Protein AF-A0A0Q0DD14-F1 (afdb_monomer_lite)

Secondary structure (DSSP, 8-state):
----PPPHHHHHHHHHHHS-------SS---TT--SEEEE--EEEEE---TTS----TT-TTS---EEEEEPPSEEEEEEETTTTEEEEEEEETTEEEEEE-SGGGGG-S------B---EEEETTS-EEEEEESSPPPHHHHHHHHH-GGG--

InterPro domains:
  IPR046864 Toxin VasX, N-terminal region [PF20249] (31-153)

Foldseek 3Di:
DDPDDDDPVVVVVVVVVPDDPPPPPPVVPDPPPPDQKDWDQDWDWDQPDDPDDDPPCVVPVPPPGDTDIDQDDFFWKWKQWPVVLWIWIWTADPNFTFTFDTDDPVLQAQDTDDGPDDRIDMDGPPIDIQMDTDRYGGGSVLVVVVSVDVVSSD

Sequence (154 aa):
MTRKTLSPVDKAFWESRARSHVDARNSLNTCPLMGDKVQLLPLRYGRVERLNNLPDTSGYKDLKRPLGLRLVRDGYLYVIDESSGYLHEYRLENGVPTKLLWQDREVAQDVRQTAVGEHTLIFSRDSTLHVAYAELQWTAAKCAHVLGSAADRF

pLDDT: mean 73.67, std 15.92, range [45.44, 92.75]

Organism: NCBI:txid251703

Radius of gyration: 23.63 Å; chains: 1; bounding box: 36×45×82 Å

Structure (mmCIF, N/CA/C/O backbone):
data_AF-A0A0Q0DD14-F1
#
_entry.id   AF-A0A0Q0DD14-F1
#
loop_
_atom_site.group_PDB
_atom_site.id
_atom_site.type_symbol
_atom_site.label_atom_id
_atom_site.label_alt_id
_atom_site.label_comp_id
_atom_site.label_asym_id
_atom_site.label_entity_id
_atom_site.label_seq_id
_atom_site.pdbx_PDB_ins_code
_atom_site.Cartn_x
_atom_site.Cartn_y
_atom_site.Cartn_z
_atom_site.occupancy
_atom_site.B_iso_or_equiv
_atom_site.auth_seq_id
_atom_site.auth_comp_id
_atom_site.auth_asym_id
_atom_site.auth_atom_id
_atom_site.pdbx_PDB_model_num
ATOM 1 N N . MET A 1 1 ? 2.499 -22.911 -62.843 1.00 45.44 1 MET A N 1
ATOM 2 C CA . MET A 1 1 ? 2.014 -22.726 -61.457 1.00 45.44 1 MET A CA 1
ATOM 3 C C . MET A 1 1 ? 2.977 -21.805 -60.722 1.00 45.44 1 MET A C 1
ATOM 5 O O . MET A 1 1 ? 4.055 -22.235 -60.336 1.00 45.44 1 MET A O 1
ATOM 9 N N . THR A 1 2 ? 2.646 -20.522 -60.613 1.00 51.38 2 THR A N 1
ATOM 10 C CA . THR A 1 2 ? 3.493 -19.505 -59.973 1.00 51.38 2 THR A CA 1
ATOM 11 C C . THR A 1 2 ? 3.398 -19.661 -58.455 1.00 51.38 2 THR A C 1
ATOM 13 O O . THR A 1 2 ? 2.319 -19.506 -57.884 1.00 51.38 2 THR A O 1
ATOM 16 N N . ARG A 1 3 ? 4.507 -20.020 -57.792 1.00 53.03 3 ARG A N 1
ATOM 17 C CA . ARG A 1 3 ? 4.567 -20.097 -56.324 1.00 53.03 3 ARG A CA 1
ATOM 18 C C . ARG A 1 3 ? 4.312 -18.699 -55.759 1.00 53.03 3 ARG A C 1
ATOM 20 O O . ARG A 1 3 ? 5.120 -17.799 -55.962 1.00 53.03 3 ARG A O 1
ATOM 27 N N . LYS A 1 4 ? 3.177 -18.514 -55.080 1.00 68.56 4 LYS A N 1
ATOM 28 C CA . LYS A 1 4 ? 2.887 -17.290 -54.329 1.00 68.56 4 LYS A CA 1
ATOM 29 C C . LYS A 1 4 ? 3.751 -17.300 -53.073 1.00 68.56 4 LYS A C 1
ATOM 31 O O . LYS A 1 4 ? 3.469 -18.037 -52.134 1.00 68.56 4 LYS A O 1
ATOM 36 N N . THR A 1 5 ? 4.831 -16.531 -53.087 1.00 73.06 5 THR A N 1
ATOM 37 C CA . THR A 1 5 ? 5.651 -16.304 -51.896 1.00 73.06 5 THR A CA 1
ATOM 38 C C . THR A 1 5 ? 4.938 -15.281 -51.017 1.00 73.06 5 THR A C 1
ATOM 40 O O . THR A 1 5 ? 4.471 -14.261 -51.523 1.00 73.06 5 THR A O 1
ATOM 43 N N . LEU A 1 6 ? 4.817 -15.572 -49.720 1.00 75.75 6 LEU A N 1
ATOM 44 C CA . LEU A 1 6 ? 4.247 -14.638 -48.747 1.00 75.75 6 LEU A CA 1
ATOM 45 C C . LEU A 1 6 ? 5.029 -13.321 -48.743 1.00 75.75 6 LEU A C 1
ATOM 47 O O . LEU A 1 6 ? 6.238 -13.308 -49.000 1.00 75.75 6 LEU A O 1
ATOM 51 N N . SER A 1 7 ? 4.338 -12.224 -48.426 1.00 81.50 7 SER A N 1
ATOM 52 C CA . SER A 1 7 ? 5.001 -10.943 -48.211 1.00 81.50 7 SER A CA 1
ATOM 53 C C . SER A 1 7 ? 6.004 -11.059 -47.049 1.00 81.50 7 SER A C 1
ATOM 55 O O . SER A 1 7 ? 5.815 -11.897 -46.159 1.00 81.50 7 SER A O 1
ATOM 57 N N . PRO A 1 8 ? 7.070 -10.240 -47.012 1.00 79.56 8 PRO A N 1
ATOM 58 C CA . PRO A 1 8 ? 8.058 -10.293 -45.933 1.00 79.56 8 PRO A CA 1
ATOM 59 C C . PRO A 1 8 ? 7.444 -10.120 -44.536 1.00 79.56 8 PRO A C 1
ATOM 61 O O . PRO A 1 8 ? 7.896 -10.755 -43.586 1.00 79.56 8 PRO A O 1
ATOM 64 N N . VAL A 1 9 ? 6.388 -9.307 -44.426 1.00 78.44 9 VAL A N 1
ATOM 65 C CA . VAL A 1 9 ? 5.673 -9.045 -43.168 1.00 78.44 9 VAL A CA 1
ATOM 66 C C . VAL A 1 9 ? 4.870 -10.268 -42.731 1.00 78.44 9 VAL A C 1
ATOM 68 O O . VAL A 1 9 ? 4.984 -10.697 -41.585 1.00 78.44 9 VAL A O 1
ATOM 71 N N . ASP A 1 10 ? 4.121 -10.880 -43.650 1.00 81.25 10 ASP A N 1
ATOM 72 C CA . ASP A 1 10 ? 3.328 -12.075 -43.341 1.00 81.25 10 ASP A CA 1
ATOM 73 C C . ASP A 1 10 ? 4.229 -13.259 -43.002 1.00 81.25 10 ASP A C 1
ATOM 75 O O . ASP A 1 10 ? 3.956 -14.022 -42.078 1.00 81.25 10 ASP A O 1
ATOM 79 N N . LYS A 1 11 ? 5.347 -13.388 -43.719 1.00 82.62 11 LYS A N 1
ATOM 80 C CA . LYS A 1 11 ? 6.359 -14.402 -43.444 1.00 82.62 11 LYS A CA 1
ATOM 81 C C . LYS A 1 11 ? 6.941 -14.230 -42.037 1.00 82.62 11 LYS A C 1
ATOM 83 O O . LYS A 1 11 ? 6.927 -15.189 -41.275 1.00 82.62 11 LYS A O 1
ATOM 88 N N . ALA A 1 12 ? 7.353 -13.017 -41.662 1.00 73.81 12 ALA A N 1
ATOM 89 C CA . ALA A 1 12 ? 7.877 -12.731 -40.325 1.00 73.81 12 ALA A CA 1
ATOM 90 C C . ALA A 1 12 ? 6.833 -12.962 -39.214 1.00 73.81 12 ALA A C 1
ATOM 92 O O . ALA A 1 12 ? 7.163 -13.489 -38.151 1.00 73.81 12 ALA A O 1
ATOM 93 N N . PHE A 1 13 ? 5.565 -12.621 -39.463 1.00 76.50 13 PHE A N 1
ATOM 94 C CA . PHE A 1 13 ? 4.462 -12.862 -38.530 1.00 76.50 13 PHE A CA 1
ATOM 95 C C . PHE A 1 13 ? 4.240 -14.359 -38.272 1.00 76.50 13 PHE A C 1
ATOM 97 O O . PHE A 1 13 ? 4.149 -14.793 -37.120 1.00 76.50 13 PHE A O 1
ATOM 104 N N . TRP A 1 14 ? 4.192 -15.166 -39.334 1.00 76.62 14 TRP A N 1
ATOM 105 C CA . TRP A 1 14 ? 4.020 -16.612 -39.206 1.00 76.62 14 TRP A CA 1
ATOM 106 C C . TRP A 1 14 ? 5.262 -17.297 -38.630 1.00 76.62 14 TRP A C 1
ATOM 108 O O . TRP A 1 14 ? 5.118 -18.198 -37.809 1.00 76.62 14 TRP A O 1
ATOM 118 N N . GLU A 1 15 ? 6.469 -16.835 -38.961 1.00 79.75 15 GLU A N 1
ATOM 119 C CA . GLU A 1 15 ? 7.723 -17.326 -38.373 1.00 79.75 15 GLU A CA 1
ATOM 120 C C . GLU A 1 15 ? 7.833 -17.006 -36.874 1.00 79.75 15 GLU A C 1
ATOM 122 O O . GLU A 1 15 ? 8.283 -17.851 -36.099 1.00 79.75 15 GLU A O 1
ATOM 127 N N . SER A 1 16 ? 7.369 -15.829 -36.438 1.00 68.62 16 SER A N 1
ATOM 128 C CA . SER A 1 16 ? 7.300 -15.458 -35.018 1.00 68.62 16 SER A CA 1
ATOM 129 C C . SER A 1 16 ? 6.359 -16.365 -34.228 1.00 68.62 16 SER A C 1
ATOM 131 O O . SER A 1 16 ? 6.702 -16.756 -33.116 1.00 68.62 16 SER A O 1
ATOM 133 N N . ARG A 1 17 ? 5.196 -16.719 -34.789 1.00 69.50 17 ARG A N 1
ATOM 134 C CA . ARG A 1 17 ? 4.242 -17.640 -34.147 1.00 69.50 17 ARG A CA 1
ATOM 135 C C . ARG A 1 17 ? 4.672 -19.101 -34.202 1.00 69.50 17 ARG A C 1
ATOM 137 O O . ARG A 1 17 ? 4.322 -19.861 -33.307 1.00 69.50 17 ARG A O 1
ATOM 144 N N . ALA A 1 18 ? 5.362 -19.501 -35.268 1.00 74.19 18 ALA A N 1
ATOM 145 C CA . ALA A 1 18 ? 5.800 -20.878 -35.475 1.00 74.19 18 ALA A CA 1
ATOM 146 C C . ALA A 1 18 ? 7.074 -21.218 -34.692 1.00 74.19 18 ALA A C 1
ATOM 148 O O . ALA A 1 18 ? 7.339 -22.393 -34.436 1.00 74.19 18 ALA A O 1
ATOM 149 N N . ARG A 1 19 ? 7.867 -20.217 -34.286 1.00 59.97 19 ARG A N 1
ATOM 150 C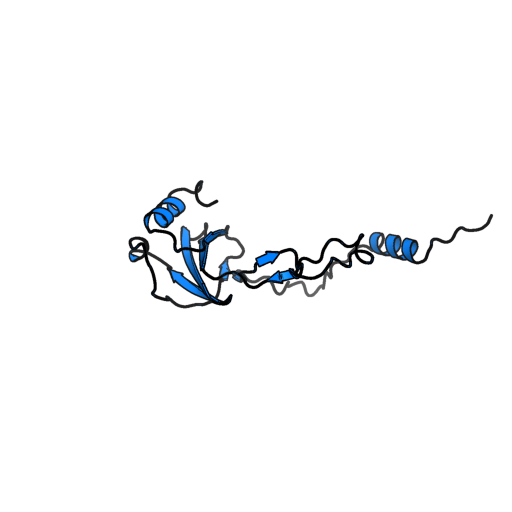 CA . ARG A 1 19 ? 8.936 -20.436 -33.314 1.00 59.97 19 ARG A CA 1
ATOM 151 C C . ARG A 1 19 ? 8.314 -20.812 -31.976 1.00 59.97 19 ARG A C 1
ATOM 153 O O . ARG A 1 19 ? 7.590 -20.025 -31.373 1.00 59.97 19 ARG A O 1
ATOM 160 N N . SER A 1 20 ? 8.652 -22.001 -31.484 1.00 56.56 20 SER A N 1
ATOM 161 C CA . SER A 1 20 ? 8.479 -22.317 -30.072 1.00 56.56 20 SER A CA 1
ATOM 162 C C . SER A 1 20 ? 9.160 -21.216 -29.261 1.00 56.56 20 SER A C 1
ATOM 164 O O . SER A 1 20 ? 10.361 -20.984 -29.439 1.00 56.56 20 SER A O 1
ATOM 166 N N . HIS A 1 21 ? 8.410 -20.541 -28.394 1.00 53.41 21 HIS A N 1
ATOM 167 C CA . HIS A 1 21 ? 8.998 -19.720 -27.346 1.00 53.41 21 HIS A CA 1
ATOM 168 C C . HIS A 1 21 ? 9.778 -20.670 -26.437 1.00 53.41 21 HIS A C 1
ATOM 170 O O . HIS A 1 21 ? 9.235 -21.298 -25.532 1.00 53.41 21 HIS A O 1
ATOM 176 N N . VAL A 1 22 ? 11.064 -20.845 -26.732 1.00 49.50 22 VAL A N 1
ATOM 177 C CA . VAL A 1 22 ? 12.003 -21.327 -25.734 1.00 49.50 22 VAL A CA 1
ATOM 178 C C . VAL A 1 22 ? 12.232 -20.115 -24.850 1.00 49.50 22 VAL A C 1
ATOM 180 O O . VAL A 1 22 ? 13.193 -19.371 -25.039 1.00 49.50 22 VAL A O 1
ATOM 183 N N . ASP A 1 23 ? 11.301 -19.871 -23.924 1.00 51.25 23 ASP A N 1
ATOM 184 C CA . ASP A 1 23 ? 11.635 -19.093 -22.738 1.00 51.25 23 ASP A CA 1
ATOM 185 C C . ASP A 1 23 ? 12.938 -19.693 -22.238 1.00 51.25 23 ASP A C 1
ATOM 187 O O . ASP A 1 23 ? 13.035 -20.920 -22.154 1.00 51.25 23 ASP A O 1
ATOM 191 N N . ALA A 1 24 ? 13.964 -18.863 -22.063 1.00 48.56 24 ALA A N 1
ATOM 192 C CA . ALA A 1 24 ? 15.317 -19.320 -21.806 1.00 48.56 24 ALA A CA 1
ATOM 193 C C . ALA A 1 24 ? 15.335 -20.267 -20.594 1.00 48.56 24 ALA A C 1
ATOM 195 O O . ALA A 1 24 ? 15.483 -19.844 -19.451 1.00 48.56 24 ALA A O 1
ATOM 196 N N . ARG A 1 25 ? 15.191 -21.572 -20.844 1.00 49.72 25 ARG A N 1
ATOM 197 C CA . ARG A 1 25 ? 15.448 -22.644 -19.891 1.00 49.72 25 ARG A CA 1
ATOM 198 C C . ARG A 1 25 ? 16.954 -22.790 -19.848 1.00 49.72 25 ARG A C 1
ATOM 200 O O . ARG A 1 25 ? 17.534 -23.688 -20.449 1.00 49.72 25 ARG A O 1
ATOM 207 N N . ASN A 1 26 ? 17.588 -21.809 -19.221 1.00 48.47 26 ASN A N 1
ATOM 208 C CA . ASN A 1 26 ? 18.998 -21.863 -18.916 1.00 48.47 26 ASN A CA 1
ATOM 209 C C . ASN A 1 26 ? 19.191 -22.981 -17.889 1.00 48.47 26 ASN A C 1
ATOM 211 O O . ASN A 1 26 ? 18.703 -22.862 -16.771 1.00 48.47 26 ASN A O 1
ATOM 215 N N . SER A 1 27 ? 19.903 -24.046 -18.257 1.00 49.38 27 SER A N 1
ATOM 216 C CA . SER A 1 27 ? 20.173 -25.228 -17.424 1.00 49.38 27 SER A CA 1
ATOM 217 C C . SER A 1 27 ? 21.020 -24.946 -16.169 1.00 49.38 27 SER A C 1
ATOM 219 O O . SER A 1 27 ? 21.372 -25.870 -15.443 1.00 49.38 27 SER A O 1
ATOM 221 N N . LEU A 1 28 ? 21.304 -23.675 -15.878 1.00 50.28 28 LEU A N 1
ATOM 222 C CA . LEU A 1 28 ? 21.724 -23.141 -14.579 1.00 50.28 28 LEU A CA 1
ATOM 223 C C . LEU A 1 28 ? 20.485 -22.706 -13.766 1.00 50.28 28 LEU A C 1
ATOM 225 O O . LEU A 1 28 ? 20.380 -21.553 -13.362 1.00 50.28 28 LEU A O 1
ATOM 229 N N . ASN A 1 29 ? 19.533 -23.631 -13.595 1.00 48.12 29 ASN A N 1
ATOM 230 C CA . ASN A 1 29 ? 18.116 -23.459 -13.214 1.00 48.12 29 ASN A CA 1
ATOM 231 C C . ASN A 1 29 ? 17.799 -22.803 -11.844 1.00 48.12 29 ASN A C 1
ATOM 233 O O . ASN A 1 29 ? 16.779 -23.133 -11.239 1.00 48.12 29 ASN A O 1
ATOM 237 N N . THR A 1 30 ? 18.588 -21.867 -11.330 1.00 53.59 30 THR A N 1
ATOM 238 C CA . THR A 1 30 ? 18.154 -21.038 -10.201 1.00 53.59 30 THR A CA 1
ATOM 239 C C . THR A 1 30 ? 17.679 -19.712 -10.766 1.00 53.59 30 THR A C 1
ATOM 241 O O . THR A 1 30 ? 18.481 -18.849 -11.118 1.00 53.59 30 THR A O 1
ATOM 244 N N . CYS A 1 31 ? 16.359 -19.546 -10.890 1.00 53.94 31 CYS A N 1
ATOM 245 C CA . CYS A 1 31 ? 15.793 -18.222 -11.119 1.00 53.94 31 CYS A CA 1
ATOM 246 C C . CYS A 1 31 ? 16.352 -17.296 -10.020 1.00 53.94 31 CYS A C 1
ATOM 248 O O . CYS A 1 31 ? 16.193 -17.616 -8.842 1.00 53.94 31 CYS A O 1
ATOM 250 N N . PRO A 1 32 ? 17.012 -16.170 -10.344 1.00 56.00 32 PRO A N 1
ATOM 251 C CA . PRO A 1 32 ? 17.566 -15.276 -9.324 1.00 56.00 32 PRO A CA 1
ATOM 252 C C . PRO A 1 32 ? 16.477 -14.671 -8.415 1.00 56.00 32 PRO A C 1
ATOM 254 O O . PRO A 1 32 ? 16.787 -14.084 -7.387 1.00 56.00 32 PRO A O 1
ATOM 257 N N . LEU A 1 33 ? 15.200 -14.856 -8.773 1.00 60.66 33 LEU A N 1
ATOM 258 C CA . LEU A 1 33 ? 14.006 -14.482 -8.012 1.00 60.66 33 LEU A CA 1
ATOM 259 C C . LEU A 1 33 ? 13.464 -15.632 -7.132 1.00 60.66 33 LEU A C 1
ATOM 261 O O . LEU A 1 33 ? 12.285 -15.644 -6.794 1.00 60.66 33 LEU A O 1
ATOM 265 N N . MET A 1 34 ? 14.297 -16.614 -6.770 1.00 61.34 34 MET A N 1
ATOM 266 C CA . MET A 1 34 ? 13.956 -17.683 -5.808 1.00 61.34 34 MET A CA 1
ATOM 267 C C . MET A 1 34 ? 14.000 -17.214 -4.345 1.00 61.34 34 MET A C 1
ATOM 269 O O . MET A 1 34 ? 13.952 -18.039 -3.442 1.00 61.34 34 MET A O 1
ATOM 273 N N . GLY A 1 35 ? 14.128 -15.909 -4.097 1.00 75.19 35 GLY A N 1
ATOM 274 C CA . GLY A 1 35 ? 14.068 -15.374 -2.744 1.00 75.19 35 GLY A CA 1
ATOM 275 C C . GLY A 1 35 ? 12.681 -15.554 -2.126 1.00 75.19 35 GLY A C 1
ATOM 276 O O . GLY A 1 35 ? 11.664 -15.404 -2.802 1.00 75.19 35 GLY A O 1
ATOM 277 N N . ASP A 1 36 ? 12.648 -15.788 -0.816 1.00 86.25 36 ASP A N 1
ATOM 278 C CA . ASP A 1 36 ? 11.406 -15.932 -0.040 1.00 86.25 36 ASP A CA 1
ATOM 279 C C . ASP A 1 36 ? 10.643 -14.606 0.118 1.00 86.25 36 ASP A C 1
ATOM 281 O O . ASP A 1 36 ? 9.550 -14.564 0.688 1.00 86.25 36 ASP A O 1
ATOM 285 N N . LYS A 1 37 ? 11.230 -13.500 -0.355 1.00 86.75 37 LYS A N 1
ATOM 286 C CA . LYS A 1 37 ? 10.695 -12.147 -0.235 1.00 86.75 37 LYS A CA 1
ATOM 287 C C . LYS A 1 37 ? 10.569 -11.467 -1.591 1.00 86.75 37 LYS A C 1
ATOM 289 O O . LYS A 1 37 ? 11.418 -11.623 -2.466 1.00 86.75 37 LYS A O 1
ATOM 294 N N . VAL A 1 38 ? 9.535 -10.645 -1.715 1.00 88.38 38 VAL A N 1
ATOM 295 C CA . VAL A 1 38 ? 9.265 -9.786 -2.868 1.00 88.38 38 VAL A CA 1
ATOM 296 C C . VAL A 1 38 ? 9.257 -8.329 -2.439 1.00 88.38 38 VAL A C 1
ATOM 298 O O . VAL A 1 38 ? 8.741 -7.988 -1.376 1.00 88.38 38 VAL A O 1
ATOM 301 N N . GLN A 1 39 ? 9.827 -7.467 -3.279 1.00 88.25 39 GLN A N 1
ATOM 302 C CA . GLN A 1 39 ? 9.759 -6.022 -3.105 1.00 88.25 39 GLN A CA 1
ATOM 303 C C . GLN A 1 39 ? 8.674 -5.448 -4.015 1.00 88.25 39 GLN A C 1
ATOM 305 O O . GLN A 1 39 ? 8.687 -5.667 -5.227 1.00 88.25 39 GLN A O 1
ATOM 310 N N . LEU A 1 40 ? 7.757 -4.681 -3.438 1.00 87.69 40 LEU A N 1
ATOM 311 C CA . LEU A 1 40 ? 6.730 -3.958 -4.173 1.00 87.69 40 LEU A CA 1
ATOM 312 C C . LEU A 1 40 ? 7.213 -2.541 -4.492 1.00 87.69 40 LEU A C 1
ATOM 314 O O . LEU A 1 40 ? 7.783 -1.854 -3.644 1.00 87.69 40 LEU A O 1
ATOM 318 N N . LEU A 1 41 ? 6.959 -2.093 -5.722 1.00 86.19 41 LEU A N 1
ATOM 319 C CA . LEU A 1 41 ? 7.212 -0.719 -6.149 1.00 86.19 41 LEU A CA 1
ATOM 320 C C . LEU A 1 41 ? 5.865 -0.034 -6.420 1.00 86.19 41 LEU A C 1
ATOM 322 O O . LEU A 1 41 ? 5.172 -0.423 -7.365 1.00 86.19 41 LEU A O 1
ATOM 326 N N . PRO A 1 42 ? 5.468 0.972 -5.620 1.00 84.25 42 PRO A N 1
ATOM 327 C CA . PRO A 1 42 ? 4.200 1.658 -5.808 1.00 84.25 42 PRO A CA 1
ATOM 328 C C . PRO A 1 42 ? 4.287 2.570 -7.033 1.00 84.25 42 PRO A C 1
ATOM 330 O O . PRO A 1 42 ? 4.983 3.585 -7.045 1.00 84.25 42 PRO A O 1
ATOM 333 N N . LEU A 1 43 ? 3.565 2.199 -8.087 1.00 81.19 43 LEU A N 1
ATOM 334 C CA . LEU A 1 43 ? 3.540 2.914 -9.358 1.00 81.19 43 LEU A CA 1
ATOM 335 C C . LEU A 1 43 ? 2.095 3.186 -9.768 1.00 81.19 43 LEU A C 1
ATOM 337 O O . LEU A 1 43 ? 1.194 2.388 -9.516 1.00 81.19 43 LEU A O 1
ATOM 341 N N . ARG A 1 44 ? 1.869 4.303 -10.461 1.00 72.94 44 ARG A N 1
ATOM 342 C CA . ARG A 1 44 ? 0.614 4.545 -11.176 1.00 72.94 44 ARG A CA 1
ATOM 343 C C . ARG A 1 44 ? 0.762 4.065 -12.610 1.00 72.94 44 ARG A C 1
ATOM 345 O O . ARG A 1 44 ? 1.631 4.538 -13.343 1.00 72.94 44 ARG A O 1
ATOM 352 N N . TYR A 1 45 ? -0.134 3.180 -13.028 1.00 63.16 45 TYR A N 1
ATOM 353 C CA . TYR A 1 45 ? -0.326 2.872 -14.437 1.00 63.16 45 TYR A CA 1
ATOM 354 C C . TYR A 1 45 ? -1.307 3.881 -15.039 1.00 63.16 45 TYR A C 1
ATOM 356 O O . TYR A 1 45 ? -2.316 4.242 -14.436 1.00 63.16 45 TYR A O 1
ATOM 364 N N . GLY A 1 46 ? -1.017 4.377 -16.237 1.00 55.53 46 GLY A N 1
ATOM 365 C CA . GLY A 1 46 ? -1.976 5.205 -16.951 1.00 55.53 46 GLY A CA 1
ATOM 366 C C . GLY A 1 46 ? -1.587 5.440 -18.398 1.00 55.53 46 GLY A C 1
ATOM 367 O O . GLY A 1 46 ? -0.419 5.372 -18.776 1.00 55.53 46 GLY A O 1
ATOM 368 N N . ARG A 1 47 ? -2.590 5.762 -19.216 1.00 49.66 47 ARG A N 1
ATOM 369 C CA . ARG A 1 47 ? -2.388 6.231 -20.588 1.00 49.66 47 ARG A CA 1
ATOM 370 C C . ARG A 1 47 ? -1.543 7.509 -20.533 1.00 49.66 47 ARG A C 1
ATOM 372 O O . ARG A 1 47 ? -1.937 8.489 -19.888 1.00 49.66 47 ARG A O 1
ATOM 379 N N . VAL A 1 48 ? -0.358 7.495 -21.139 1.00 51.56 48 VAL A N 1
ATOM 380 C CA . VAL A 1 48 ? 0.461 8.706 -21.293 1.00 51.56 48 VAL A CA 1
ATOM 381 C C . VAL A 1 48 ? -0.037 9.450 -22.521 1.00 51.56 48 VAL A C 1
ATOM 383 O O . VAL A 1 48 ? 0.542 9.386 -23.595 1.00 51.56 48 VAL A O 1
ATOM 386 N N . GLU A 1 49 ? -1.158 10.142 -22.364 1.00 50.81 49 GLU A N 1
ATOM 387 C CA . GLU A 1 49 ? -1.471 11.281 -23.220 1.00 50.81 49 GLU A CA 1
ATOM 388 C C . GLU A 1 49 ? -0.923 12.526 -22.529 1.00 50.81 49 GLU A C 1
ATOM 390 O O . GLU A 1 49 ? -1.213 12.775 -21.355 1.00 50.81 49 GLU A O 1
ATOM 395 N N . ARG A 1 50 ? -0.079 13.290 -23.227 1.00 50.28 50 ARG A N 1
ATOM 396 C CA . ARG A 1 50 ? 0.215 14.666 -22.817 1.00 50.28 50 ARG A CA 1
ATOM 397 C C . ARG A 1 50 ? -1.073 15.467 -23.013 1.00 50.28 50 ARG A C 1
ATOM 399 O O . ARG A 1 50 ? -1.664 15.381 -24.082 1.00 50.28 50 ARG A O 1
ATOM 406 N N . LEU A 1 51 ? -1.478 16.237 -22.002 1.00 51.75 51 LEU A N 1
ATOM 407 C CA . LEU A 1 51 ? -2.762 16.955 -21.965 1.00 51.75 51 LEU A CA 1
ATOM 408 C C . LEU A 1 51 ? -3.007 17.897 -23.164 1.00 51.75 51 LEU A C 1
ATOM 410 O O . LEU A 1 51 ? -4.160 18.174 -23.465 1.00 51.75 51 LEU A O 1
ATOM 414 N N . ASN A 1 52 ? -1.958 18.347 -23.871 1.00 47.94 52 ASN A N 1
ATOM 415 C CA . ASN A 1 52 ? -2.053 19.448 -24.842 1.00 47.94 52 ASN A CA 1
ATOM 416 C C . ASN A 1 52 ? -1.587 19.128 -26.276 1.00 47.94 52 ASN A C 1
ATOM 418 O O . ASN A 1 52 ? -1.362 20.059 -27.044 1.00 47.94 52 ASN A O 1
ATOM 422 N N . ASN A 1 53 ? -1.440 17.862 -26.677 1.00 46.16 53 ASN A N 1
ATOM 423 C CA . ASN A 1 53 ? -1.150 17.552 -28.084 1.00 46.16 53 ASN A CA 1
ATOM 424 C C . ASN A 1 53 ? -2.396 16.993 -28.770 1.00 46.16 53 ASN A C 1
ATOM 426 O O . ASN A 1 53 ? -2.962 16.003 -28.305 1.00 46.16 53 ASN A O 1
ATOM 430 N N . LEU A 1 54 ? -2.785 17.596 -29.902 1.00 54.53 54 LEU A N 1
ATOM 431 C CA . LEU A 1 54 ? -3.683 16.947 -30.858 1.00 54.53 54 LEU A CA 1
ATOM 432 C C . LEU A 1 54 ? -3.108 15.552 -31.145 1.00 54.53 54 LEU A C 1
ATOM 434 O O . LEU A 1 54 ? -1.911 15.443 -31.427 1.00 54.53 54 LEU A O 1
ATOM 438 N N . PRO A 1 55 ? -3.904 14.484 -31.000 1.00 50.59 55 PRO A N 1
ATOM 439 C CA . PRO A 1 55 ? -3.382 13.135 -31.083 1.00 50.59 55 PRO A CA 1
ATOM 440 C C . PRO A 1 55 ? -2.922 12.868 -32.517 1.00 50.59 55 PRO A C 1
ATOM 442 O O . PRO A 1 55 ? -3.752 12.577 -33.379 1.00 50.59 55 PRO A O 1
ATOM 445 N N . ASP A 1 56 ? -1.610 12.918 -32.776 1.00 52.50 56 ASP A N 1
ATOM 446 C CA . ASP A 1 56 ? -1.030 12.375 -34.007 1.00 52.50 56 ASP A CA 1
ATOM 447 C C . ASP A 1 56 ? -1.110 10.848 -33.939 1.00 52.50 56 ASP A C 1
ATOM 449 O O . ASP A 1 56 ? -0.202 10.126 -33.538 1.00 52.50 56 ASP A O 1
ATOM 453 N N . THR A 1 57 ? -2.318 10.372 -34.202 1.00 51.69 57 THR A N 1
ATOM 454 C CA . THR A 1 57 ? -2.737 8.978 -34.092 1.00 51.69 57 THR A CA 1
ATOM 455 C C . THR A 1 57 ? -2.708 8.288 -35.446 1.00 51.69 57 THR A C 1
ATOM 457 O O . THR A 1 57 ? -2.973 7.092 -35.517 1.00 51.69 57 THR A O 1
ATOM 460 N N . SER A 1 58 ? -2.352 9.011 -36.512 1.00 58.28 58 SER A N 1
ATOM 461 C CA . SER A 1 58 ? -2.349 8.515 -37.886 1.00 58.28 58 SER A CA 1
ATOM 462 C C . SER A 1 58 ? -1.393 7.328 -38.076 1.00 58.28 58 SER A C 1
ATOM 464 O O . SER A 1 58 ? -1.786 6.335 -38.682 1.00 58.28 58 SER A O 1
ATOM 466 N N . GLY A 1 59 ? -0.202 7.378 -37.466 1.00 55.91 59 GLY A N 1
ATOM 467 C CA . GLY A 1 59 ? 0.813 6.314 -37.517 1.00 55.91 59 GLY A CA 1
ATOM 468 C C . GLY A 1 59 ? 0.725 5.245 -36.418 1.00 55.91 59 GLY A C 1
ATOM 469 O O . GLY A 1 59 ? 1.493 4.289 -36.445 1.00 55.91 59 GLY A O 1
ATOM 470 N N . TYR A 1 60 ? -0.195 5.382 -35.455 1.00 47.06 60 TYR A N 1
ATOM 471 C CA . TYR A 1 60 ? -0.270 4.520 -34.261 1.00 47.06 60 TYR A CA 1
ATOM 472 C C . TYR A 1 60 ? -1.638 3.836 -34.073 1.00 47.06 60 TYR A C 1
ATOM 474 O O . TYR A 1 60 ? -1.906 3.299 -32.998 1.00 47.06 60 TYR A O 1
ATOM 482 N N . LYS A 1 61 ? -2.506 3.840 -35.099 1.00 50.47 61 LYS A N 1
ATOM 483 C CA . LYS A 1 61 ? -3.871 3.267 -35.053 1.00 50.47 61 LYS A CA 1
ATOM 484 C C . LYS A 1 61 ? -3.918 1.787 -34.648 1.00 50.47 61 LYS A C 1
ATOM 486 O O . LYS A 1 61 ? -4.863 1.396 -33.970 1.00 50.47 61 LYS A O 1
ATOM 491 N N . ASP A 1 62 ? -2.886 1.016 -34.993 1.00 51.97 62 ASP A N 1
ATOM 492 C CA . ASP A 1 62 ? -2.860 -0.444 -34.812 1.00 51.97 62 ASP A CA 1
ATOM 493 C C . ASP A 1 62 ? -1.972 -0.921 -33.643 1.00 51.97 62 ASP A C 1
ATOM 495 O O . ASP A 1 62 ? -1.868 -2.120 -33.373 1.00 51.97 62 ASP A O 1
ATOM 499 N N . LEU A 1 63 ? -1.339 -0.002 -32.905 1.00 46.19 63 LEU A N 1
ATOM 500 C CA . LEU A 1 63 ? -0.520 -0.337 -31.737 1.00 46.19 63 LEU A CA 1
ATOM 501 C C . LEU A 1 63 ? -1.390 -0.397 -30.473 1.00 46.19 63 LEU A C 1
ATOM 503 O O . LEU A 1 63 ? -2.103 0.550 -30.134 1.00 46.19 63 LEU A O 1
ATOM 507 N N . LYS A 1 64 ? -1.302 -1.504 -29.720 1.00 51.91 64 LYS A N 1
ATOM 508 C CA . LYS A 1 64 ? -1.863 -1.576 -28.361 1.00 51.91 64 LYS A CA 1
ATOM 509 C C . LYS A 1 64 ? -1.173 -0.494 -27.517 1.00 51.91 64 LYS A C 1
ATOM 511 O O . LYS A 1 64 ? 0.037 -0.539 -27.328 1.00 51.91 64 LYS A O 1
ATOM 516 N N . ARG A 1 65 ? -1.947 0.519 -27.113 1.00 53.31 65 ARG A N 1
ATOM 517 C CA . ARG A 1 65 ? -1.500 1.820 -26.572 1.00 53.31 65 ARG A CA 1
ATOM 518 C C . ARG A 1 65 ? -0.322 1.717 -25.588 1.00 53.31 65 ARG A C 1
ATOM 520 O O . ARG A 1 65 ? -0.375 0.865 -24.701 1.00 53.31 65 ARG A O 1
ATOM 527 N N . PRO A 1 66 ? 0.667 2.630 -25.642 1.00 51.22 66 PRO A N 1
ATOM 528 C CA . PRO A 1 66 ? 1.752 2.649 -24.670 1.00 51.22 66 PRO A CA 1
ATOM 529 C C . PRO A 1 66 ? 1.201 3.020 -23.284 1.00 51.22 66 PRO A C 1
ATOM 531 O O . PRO A 1 66 ? 0.848 4.172 -23.014 1.00 51.22 66 PRO A O 1
ATOM 534 N N . LEU A 1 67 ? 1.093 2.026 -22.401 1.00 55.34 67 LEU A N 1
ATOM 535 C CA . LEU A 1 67 ? 1.008 2.260 -20.963 1.00 55.34 67 LEU A CA 1
ATOM 536 C C . LEU A 1 67 ? 2.348 2.864 -20.537 1.00 55.34 67 LEU A C 1
ATOM 538 O O . LEU A 1 67 ? 3.388 2.244 -20.742 1.00 55.34 67 LEU A O 1
ATOM 542 N N . GLY A 1 68 ? 2.336 4.062 -19.962 1.00 58.44 68 GLY A N 1
ATOM 543 C CA . GLY A 1 68 ? 3.531 4.607 -19.328 1.00 58.44 68 GLY A CA 1
ATOM 544 C C . GLY A 1 68 ? 3.415 4.528 -17.815 1.00 58.44 68 GLY A C 1
ATOM 545 O O . GLY A 1 68 ? 2.323 4.639 -17.251 1.00 58.44 68 GLY A O 1
ATOM 546 N N . LEU A 1 69 ? 4.557 4.329 -17.168 1.00 65.25 69 LEU A N 1
ATOM 547 C C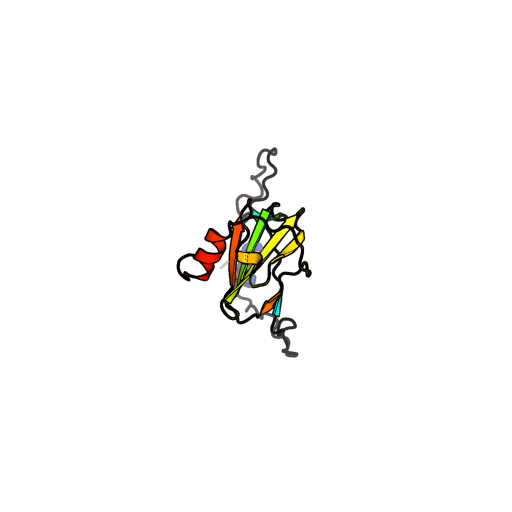A . LEU A 1 69 ? 4.670 4.345 -15.717 1.00 65.25 69 LEU A CA 1
ATOM 548 C C . LEU A 1 69 ? 4.720 5.799 -15.236 1.00 65.25 69 LEU A C 1
ATOM 550 O O . LEU A 1 69 ? 5.454 6.622 -15.784 1.00 65.25 69 LEU A O 1
ATOM 554 N N . ARG A 1 70 ? 3.926 6.122 -14.216 1.00 71.50 70 ARG A N 1
ATOM 555 C CA . ARG A 1 70 ? 3.978 7.395 -13.492 1.00 71.50 70 ARG A CA 1
ATOM 556 C C . ARG A 1 70 ? 4.306 7.117 -12.027 1.00 71.50 70 ARG A C 1
ATOM 558 O O . ARG A 1 70 ? 3.869 6.105 -11.481 1.00 71.50 70 ARG A O 1
ATOM 565 N N . LEU A 1 71 ? 5.017 8.042 -11.381 1.00 72.12 71 LEU A N 1
ATOM 566 C CA . LEU A 1 71 ? 5.186 8.025 -9.922 1.00 72.12 71 LEU A CA 1
ATOM 567 C C . LEU A 1 71 ? 3.817 8.004 -9.246 1.00 72.12 71 LEU A C 1
ATOM 569 O O . LEU A 1 71 ? 2.883 8.599 -9.782 1.00 72.12 71 LEU A O 1
ATOM 573 N N . VAL A 1 72 ? 3.671 7.342 -8.102 1.00 83.00 72 VAL A N 1
ATOM 574 C CA . VAL A 1 72 ? 2.426 7.369 -7.317 1.00 83.00 72 VAL A CA 1
ATOM 575 C C . VAL A 1 72 ? 2.109 8.787 -6.807 1.00 83.00 72 VAL A C 1
ATOM 577 O O . VAL A 1 72 ? 2.986 9.646 -6.803 1.00 83.00 72 VAL A O 1
ATOM 580 N N . ARG A 1 73 ? 0.834 9.085 -6.514 1.00 86.31 73 ARG A N 1
ATOM 581 C CA . ARG A 1 73 ? 0.465 10.356 -5.863 1.00 86.31 73 ARG A CA 1
ATOM 582 C C . ARG A 1 73 ? 0.908 10.323 -4.407 1.00 86.31 73 ARG A C 1
ATOM 584 O O . ARG A 1 73 ? 1.001 9.243 -3.825 1.00 86.31 73 ARG A O 1
ATOM 591 N N . ASP A 1 74 ? 1.078 11.507 -3.839 1.00 90.88 74 ASP A N 1
ATOM 592 C CA . ASP A 1 74 ? 1.208 11.648 -2.398 1.00 90.88 74 ASP A CA 1
ATOM 593 C C . ASP A 1 74 ? -0.075 11.161 -1.712 1.00 90.88 74 ASP A C 1
ATOM 595 O O . ASP A 1 74 ? -1.169 11.225 -2.284 1.00 90.88 74 ASP A O 1
ATOM 599 N N . GLY A 1 75 ? 0.061 10.597 -0.519 1.00 92.38 75 GLY A N 1
ATOM 600 C CA . GLY A 1 75 ? -1.049 9.993 0.213 1.00 92.38 75 GLY A CA 1
ATOM 601 C C . GLY A 1 75 ? -0.582 8.841 1.087 1.00 92.38 75 GLY A C 1
ATOM 602 O O . GLY A 1 75 ? 0.540 8.846 1.587 1.00 92.38 75 GLY A O 1
ATOM 603 N N . TYR A 1 76 ? -1.442 7.845 1.257 1.00 92.44 76 TYR A N 1
ATOM 604 C CA . TYR A 1 76 ? -1.231 6.725 2.162 1.00 92.44 76 TYR A CA 1
ATOM 605 C C . TYR A 1 76 ? -1.472 5.400 1.444 1.00 92.44 76 TYR A C 1
ATOM 607 O O . TYR A 1 76 ? -2.449 5.231 0.711 1.00 92.44 76 TYR A O 1
ATOM 615 N N . LEU A 1 77 ? -0.557 4.461 1.655 1.00 92.75 77 LEU A N 1
ATOM 616 C CA . LEU A 1 77 ? -0.624 3.095 1.165 1.00 92.75 77 LEU A CA 1
ATOM 617 C C . LEU A 1 77 ? -0.748 2.151 2.359 1.00 92.75 77 LEU A C 1
ATOM 619 O O . LEU A 1 77 ? 0.065 2.188 3.283 1.00 92.75 77 LEU A O 1
ATOM 623 N N . TYR A 1 78 ? -1.754 1.293 2.300 1.00 91.75 78 TYR A N 1
ATOM 624 C CA . TYR A 1 78 ? -2.073 0.296 3.306 1.00 91.75 78 TYR A CA 1
ATOM 625 C C . TYR A 1 78 ? -1.801 -1.083 2.732 1.00 91.75 78 TYR A C 1
ATOM 627 O O . TYR A 1 78 ? -2.300 -1.400 1.653 1.00 91.75 78 TYR A O 1
ATOM 635 N N . VAL A 1 79 ? -1.019 -1.891 3.441 1.00 92.00 79 VAL A N 1
ATOM 636 C CA . VAL A 1 79 ? -0.759 -3.286 3.079 1.00 92.00 79 VAL A CA 1
ATOM 637 C C . VAL A 1 79 ? -1.112 -4.168 4.263 1.00 92.00 79 VAL A C 1
ATOM 639 O O . VAL A 1 79 ? -0.515 -4.035 5.328 1.00 92.00 79 VAL A O 1
ATOM 642 N N . ILE A 1 80 ? -2.080 -5.058 4.079 1.00 91.06 80 ILE A N 1
ATOM 643 C CA . ILE A 1 80 ? -2.453 -6.074 5.060 1.00 91.06 80 ILE A CA 1
ATOM 644 C C . ILE A 1 80 ? -1.865 -7.390 4.594 1.00 91.06 80 ILE A C 1
ATOM 646 O O . ILE A 1 80 ? -2.204 -7.875 3.515 1.00 91.06 80 ILE A O 1
ATOM 650 N N . ASP A 1 81 ? -0.992 -7.951 5.412 1.00 90.94 81 ASP A N 1
ATOM 651 C CA . ASP A 1 81 ? -0.407 -9.263 5.185 1.00 90.94 81 ASP A CA 1
ATOM 652 C C . ASP A 1 81 ? -1.278 -10.320 5.870 1.00 90.94 81 ASP A C 1
ATOM 654 O O . ASP A 1 81 ? -1.421 -10.316 7.092 1.00 90.94 81 ASP A O 1
ATOM 658 N N . GLU A 1 82 ? -1.894 -11.209 5.089 1.00 88.31 82 GLU A N 1
ATOM 659 C CA . GLU A 1 82 ? -2.797 -12.237 5.616 1.00 88.31 82 GLU A CA 1
ATOM 660 C C . GLU A 1 82 ? -2.064 -13.251 6.504 1.00 88.31 82 GLU A C 1
ATOM 662 O O . GLU A 1 82 ? -2.636 -13.740 7.477 1.00 88.31 82 GLU A O 1
ATOM 667 N N . SER A 1 83 ? -0.785 -13.520 6.220 1.00 87.12 83 SER A N 1
ATOM 668 C CA . SER A 1 83 ? 0.021 -14.482 6.977 1.00 87.12 83 SER A CA 1
ATOM 669 C C . SER A 1 83 ? 0.374 -13.992 8.385 1.00 87.12 83 SER A C 1
ATOM 671 O O . SER A 1 83 ? 0.358 -14.776 9.334 1.00 87.12 83 SER A O 1
ATOM 673 N N . SER A 1 84 ? 0.669 -12.697 8.533 1.00 85.31 84 SER A N 1
ATOM 674 C CA . SER A 1 84 ? 1.011 -12.081 9.820 1.00 85.31 84 SER A CA 1
ATOM 675 C C . SER A 1 84 ? -0.182 -11.414 10.511 1.00 85.31 84 SER A C 1
ATOM 677 O O . SER A 1 84 ? -0.153 -11.198 11.722 1.00 85.31 84 SER A O 1
ATOM 679 N N . GLY A 1 85 ? -1.238 -11.091 9.761 1.00 83.94 85 GLY A N 1
ATOM 680 C CA . GLY A 1 85 ? -2.386 -10.318 10.232 1.00 83.94 85 GLY A CA 1
ATOM 681 C C . GLY A 1 85 ? -2.067 -8.842 10.486 1.00 83.94 85 GLY A C 1
ATOM 682 O O . GLY A 1 85 ? -2.859 -8.152 11.129 1.00 83.94 85 GLY A O 1
ATOM 683 N N . TYR A 1 86 ? -0.915 -8.347 10.025 1.00 85.56 86 TYR A N 1
ATOM 684 C CA . TYR A 1 86 ? -0.470 -6.982 10.295 1.00 85.56 86 TYR A CA 1
ATOM 685 C C . TYR A 1 86 ? -0.902 -6.003 9.208 1.00 85.56 86 TYR A C 1
ATOM 687 O O . TYR A 1 86 ? -0.847 -6.296 8.014 1.00 85.56 86 TYR A O 1
ATOM 695 N N . LEU A 1 87 ? -1.297 -4.807 9.652 1.00 88.56 87 LEU A N 1
ATOM 696 C CA . LEU A 1 87 ? -1.549 -3.652 8.800 1.00 88.56 87 LEU A CA 1
ATOM 697 C C . LEU A 1 87 ? -0.305 -2.765 8.780 1.00 88.56 87 LEU A C 1
ATOM 699 O O . LEU A 1 87 ? 0.056 -2.142 9.780 1.00 88.56 87 LEU A O 1
ATOM 703 N N . HIS A 1 88 ? 0.317 -2.669 7.616 1.00 89.31 88 HIS A N 1
ATOM 704 C CA . HIS A 1 88 ? 1.409 -1.751 7.353 1.00 89.31 88 HIS A CA 1
ATOM 705 C C . HIS A 1 88 ? 0.864 -0.469 6.728 1.00 89.31 88 HIS A C 1
ATOM 707 O O . HIS A 1 88 ? 0.227 -0.508 5.675 1.00 89.31 88 HIS A O 1
ATOM 713 N N . GLU A 1 89 ? 1.141 0.668 7.361 1.00 90.44 89 GLU A N 1
ATOM 714 C CA . GLU A 1 89 ? 0.825 1.990 6.820 1.00 90.44 89 GLU A CA 1
ATOM 715 C C . GLU A 1 89 ? 2.099 2.659 6.305 1.00 90.44 89 GLU A C 1
ATOM 717 O O . GLU A 1 89 ? 3.103 2.750 7.020 1.00 90.44 89 GLU A O 1
ATOM 722 N N . TYR A 1 90 ? 2.036 3.171 5.080 1.00 91.69 90 TYR A N 1
ATOM 723 C CA . TYR A 1 90 ? 3.099 3.940 4.450 1.00 91.69 90 TYR A CA 1
ATOM 724 C C . TYR A 1 90 ? 2.562 5.289 3.993 1.00 91.69 90 TYR A C 1
ATOM 726 O O . TYR A 1 90 ? 1.554 5.357 3.294 1.00 91.69 90 TYR A O 1
ATOM 734 N N . ARG A 1 91 ? 3.274 6.362 4.324 1.00 91.31 91 ARG A N 1
ATOM 735 C CA . ARG A 1 91 ? 3.069 7.681 3.729 1.00 91.31 91 ARG A CA 1
ATOM 736 C C . ARG A 1 91 ? 3.871 7.775 2.443 1.00 91.31 91 ARG A C 1
ATOM 738 O O . ARG A 1 91 ? 5.059 7.472 2.436 1.00 91.31 91 ARG A O 1
ATOM 745 N N . LEU A 1 92 ? 3.225 8.186 1.368 1.00 90.38 92 LEU A N 1
ATOM 746 C CA . LEU A 1 92 ? 3.839 8.421 0.073 1.00 90.38 92 LEU A CA 1
ATOM 747 C C . LEU A 1 92 ? 4.068 9.917 -0.093 1.00 90.38 92 LEU A C 1
ATOM 749 O O . LEU A 1 92 ? 3.117 10.692 -0.023 1.00 90.38 92 LEU A O 1
ATOM 753 N N . GLU A 1 93 ? 5.317 10.300 -0.338 1.00 87.19 93 GLU A N 1
ATOM 754 C CA . GLU A 1 93 ? 5.694 11.673 -0.684 1.00 87.19 93 GLU A CA 1
ATOM 755 C C . GLU A 1 93 ? 6.689 11.654 -1.837 1.00 87.19 93 GLU A C 1
ATOM 757 O O . GLU A 1 93 ? 7.718 10.980 -1.767 1.00 87.19 93 GLU A O 1
ATOM 762 N N . ASN A 1 94 ? 6.388 12.361 -2.926 1.00 82.69 94 ASN A N 1
ATOM 763 C CA . ASN A 1 94 ? 7.209 12.400 -4.139 1.00 82.69 94 ASN A CA 1
ATOM 764 C C . ASN A 1 94 ? 7.556 11.000 -4.689 1.00 82.69 94 ASN A C 1
ATOM 766 O O . ASN A 1 94 ? 8.609 10.789 -5.289 1.00 82.69 94 ASN A O 1
ATOM 770 N N . GLY A 1 95 ? 6.665 10.026 -4.482 1.00 77.62 95 GLY A N 1
ATOM 771 C CA . GLY A 1 95 ? 6.871 8.632 -4.880 1.00 77.62 95 GLY A CA 1
ATOM 772 C C . GLY A 1 95 ? 7.755 7.802 -3.942 1.00 77.62 95 GLY A C 1
ATOM 773 O O . GLY A 1 95 ? 8.048 6.655 -4.272 1.00 77.62 95 GLY A O 1
ATOM 774 N N . VAL A 1 96 ? 8.154 8.339 -2.786 1.00 84.94 96 VAL A N 1
ATOM 775 C CA . VAL A 1 96 ? 8.924 7.626 -1.759 1.00 84.94 96 VAL A CA 1
ATOM 776 C C . VAL A 1 96 ? 7.983 7.160 -0.641 1.00 84.94 96 VAL A C 1
ATOM 778 O O . VAL A 1 96 ? 7.333 8.000 -0.013 1.00 84.94 96 VAL A O 1
ATOM 781 N N . PRO A 1 97 ? 7.881 5.844 -0.372 1.00 89.50 97 PRO A N 1
ATOM 782 C CA . PRO A 1 97 ? 7.141 5.336 0.774 1.00 89.50 97 PRO A CA 1
ATOM 783 C C . PRO A 1 97 ? 7.955 5.464 2.065 1.00 89.50 97 PRO A C 1
ATOM 785 O O . PRO A 1 97 ? 9.090 5.010 2.157 1.00 89.50 97 PRO A O 1
ATOM 788 N N . THR A 1 98 ? 7.345 6.036 3.095 1.00 89.31 98 THR A N 1
ATOM 789 C CA . THR A 1 98 ? 7.871 6.104 4.461 1.00 89.31 98 THR A CA 1
ATOM 790 C C . THR A 1 98 ? 6.933 5.348 5.381 1.00 89.31 98 THR A C 1
ATOM 792 O O . THR A 1 98 ? 5.752 5.682 5.476 1.00 89.31 98 THR A O 1
ATOM 795 N N . LYS A 1 99 ? 7.439 4.311 6.049 1.00 87.06 99 LYS A N 1
ATOM 796 C CA . LYS A 1 99 ? 6.628 3.472 6.929 1.00 87.06 99 LYS A CA 1
ATOM 797 C C . LYS A 1 99 ? 6.256 4.234 8.202 1.00 87.06 99 LYS A C 1
ATOM 799 O O . LYS A 1 99 ? 7.135 4.693 8.931 1.00 87.06 99 LYS A O 1
ATOM 804 N N . LEU A 1 100 ? 4.956 4.343 8.462 1.00 80.75 100 LEU A N 1
ATOM 805 C CA . LEU A 1 100 ? 4.401 5.022 9.633 1.00 80.75 100 LEU A CA 1
ATOM 806 C C . LEU A 1 100 ? 3.958 4.056 10.736 1.00 80.75 100 LEU A C 1
ATOM 808 O O . LEU A 1 100 ? 4.013 4.422 11.901 1.00 80.75 100 LEU A O 1
ATOM 812 N N . LEU A 1 101 ? 3.513 2.838 10.398 1.00 70.12 101 LEU A N 1
ATOM 813 C CA . LEU A 1 101 ? 2.907 1.925 11.377 1.00 70.12 101 LEU A CA 1
ATOM 814 C C . LEU A 1 101 ? 3.368 0.474 11.205 1.00 70.12 101 LEU A C 1
ATOM 816 O O . LEU A 1 101 ? 3.595 0.000 10.085 1.00 70.12 101 LEU A O 1
ATOM 820 N N . TRP A 1 102 ? 3.476 -0.240 12.330 1.00 61.78 102 TRP A N 1
ATOM 821 C CA . TRP A 1 102 ? 3.756 -1.677 12.359 1.00 61.78 102 TRP A CA 1
ATOM 822 C C . TRP A 1 102 ? 2.882 -2.471 13.352 1.00 61.78 102 TRP A C 1
ATOM 824 O O . TRP A 1 102 ? 2.492 -3.577 12.986 1.00 61.78 102 TRP A O 1
ATOM 834 N N . GLN A 1 103 ? 2.542 -1.956 14.554 1.00 55.84 103 GLN A N 1
ATOM 835 C CA . GLN A 1 103 ? 1.828 -2.750 15.578 1.00 55.84 103 GLN A CA 1
ATOM 836 C C . GLN A 1 103 ? 1.199 -1.961 16.756 1.00 55.84 103 GLN A C 1
ATOM 838 O O . GLN A 1 103 ? 1.586 -0.835 17.056 1.00 55.84 103 GLN A O 1
ATOM 843 N N . ASP A 1 104 ? 0.267 -2.622 17.458 1.00 53.53 104 ASP A N 1
ATOM 844 C CA . ASP A 1 104 ? -0.243 -2.328 18.812 1.00 53.53 104 ASP A CA 1
ATOM 845 C C . ASP A 1 104 ? -0.913 -0.952 19.055 1.00 53.53 104 ASP A C 1
ATOM 847 O O . ASP A 1 104 ? -1.800 -0.535 18.309 1.00 53.53 104 ASP A O 1
ATOM 851 N N . ARG A 1 105 ? -0.592 -0.278 20.176 1.00 46.97 105 ARG A N 1
ATOM 852 C CA . ARG A 1 105 ? -1.335 0.867 20.760 1.00 46.97 105 ARG A CA 1
ATOM 853 C C . ARG A 1 105 ? -1.501 2.081 19.833 1.00 46.97 105 ARG A C 1
ATOM 855 O O . ARG A 1 105 ? -2.326 2.945 20.124 1.00 46.97 105 ARG A O 1
ATOM 862 N N . GLU A 1 106 ? -0.760 2.154 18.733 1.00 51.41 106 GLU A N 1
ATOM 863 C CA . GLU A 1 106 ? -0.819 3.246 17.751 1.00 51.41 106 GLU A CA 1
ATOM 864 C C . GLU A 1 106 ? -1.995 3.123 16.767 1.00 51.41 106 GLU A C 1
ATOM 866 O O . GLU A 1 106 ? -2.364 4.110 16.130 1.00 51.41 106 GLU A O 1
ATOM 871 N N . VAL A 1 107 ? -2.666 1.963 16.707 1.00 56.50 107 VAL A N 1
ATOM 872 C CA . VAL A 1 107 ? -3.917 1.782 15.940 1.00 56.50 107 VAL A CA 1
ATOM 873 C C . VAL A 1 107 ? -5.080 2.588 16.543 1.00 56.50 107 VAL A C 1
ATOM 875 O O . VAL A 1 107 ? -6.094 2.780 15.883 1.00 56.50 107 VAL A O 1
ATOM 878 N N . ALA A 1 108 ? -4.947 3.101 17.772 1.00 62.00 108 ALA A N 1
ATOM 879 C CA . ALA A 1 108 ? -5.996 3.855 18.464 1.00 62.00 108 ALA A CA 1
ATOM 880 C C . ALA A 1 108 ? -6.009 5.368 18.169 1.00 62.00 108 ALA A C 1
ATOM 882 O O . ALA A 1 108 ? -6.931 6.056 18.603 1.00 62.00 108 ALA A O 1
ATOM 883 N N . GLN A 1 109 ? -5.003 5.907 17.472 1.00 72.00 109 GLN A N 1
ATOM 884 C CA . GLN A 1 109 ? -4.945 7.335 17.137 1.00 72.00 109 GLN A CA 1
ATOM 885 C C . GLN A 1 109 ? -5.340 7.554 15.685 1.00 72.00 109 GLN A C 1
ATOM 887 O O . GLN A 1 109 ? -4.860 6.832 14.823 1.00 72.00 109 GLN A O 1
ATOM 892 N N . ASP A 1 110 ? -6.157 8.564 15.392 1.00 78.38 110 ASP A N 1
ATOM 893 C CA . ASP A 1 110 ? -6.582 8.855 14.015 1.00 78.38 110 ASP A CA 1
ATOM 894 C C . ASP A 1 110 ? -5.469 9.437 13.138 1.00 78.38 110 ASP A C 1
ATOM 896 O O . ASP A 1 110 ? -5.491 9.253 11.924 1.00 78.38 110 ASP A O 1
ATOM 900 N N . VAL A 1 111 ? -4.484 10.104 13.743 1.00 78.75 111 VAL A N 1
ATOM 901 C CA . VAL A 1 111 ? -3.365 10.730 13.033 1.00 78.75 111 VAL A CA 1
ATOM 902 C C . VAL A 1 111 ? -2.064 10.127 13.529 1.00 78.75 111 VAL A C 1
ATOM 904 O O . VAL A 1 111 ? -1.782 10.155 14.725 1.00 78.75 111 VAL A O 1
ATOM 907 N N . ARG A 1 112 ? -1.252 9.611 12.606 1.00 80.31 112 ARG A N 1
ATOM 908 C CA . ARG A 1 112 ? 0.058 9.017 12.909 1.00 80.31 112 ARG A CA 1
ATOM 909 C C . ARG A 1 112 ? 1.115 9.709 12.063 1.00 80.31 112 ARG A C 1
ATOM 911 O O . ARG A 1 112 ? 0.998 9.752 10.840 1.00 80.31 112 ARG A O 1
ATOM 918 N N . GLN A 1 113 ? 2.114 10.295 12.716 1.00 74.69 113 GLN A N 1
ATOM 919 C CA . GLN A 1 113 ? 3.185 11.052 12.051 1.00 74.69 113 GLN A CA 1
ATOM 920 C C . GLN A 1 113 ? 4.577 10.464 12.293 1.00 74.69 113 GLN A C 1
ATOM 922 O O . GLN A 1 113 ? 5.521 10.831 11.597 1.00 74.69 113 GLN A O 1
ATOM 927 N N . THR A 1 114 ? 4.713 9.558 13.260 1.00 76.19 114 THR A N 1
ATOM 928 C CA . THR A 1 114 ? 5.992 8.942 13.599 1.00 76.19 114 THR A CA 1
ATOM 929 C C . THR A 1 114 ? 6.408 7.978 12.494 1.00 76.19 114 THR A C 1
ATOM 931 O O . THR A 1 114 ? 5.697 7.025 12.196 1.00 76.19 114 THR A O 1
ATOM 934 N N . ALA A 1 115 ? 7.564 8.217 11.879 1.00 75.88 115 ALA A N 1
ATOM 935 C CA . ALA A 1 115 ? 8.166 7.260 10.961 1.00 75.88 115 ALA A CA 1
ATOM 936 C C . ALA A 1 115 ? 8.895 6.176 11.769 1.00 75.88 115 ALA A C 1
ATOM 938 O O . ALA A 1 115 ? 9.764 6.489 12.582 1.00 75.88 115 ALA A O 1
ATOM 939 N N . VAL A 1 116 ? 8.549 4.908 11.542 1.00 71.94 116 VAL A N 1
ATOM 940 C CA . VAL A 1 116 ? 9.054 3.763 12.330 1.00 71.94 116 VAL A CA 1
ATOM 941 C C . VAL A 1 116 ? 10.187 3.019 11.600 1.00 71.94 116 VAL A C 1
ATOM 943 O O . VAL A 1 116 ? 10.733 2.042 12.104 1.00 71.94 116 VAL A O 1
ATOM 946 N N . GLY A 1 117 ? 10.601 3.491 10.421 1.00 66.81 117 GLY A N 1
ATOM 947 C CA . GLY A 1 117 ? 11.795 2.996 9.735 1.00 66.81 117 GLY A CA 1
ATOM 948 C C . GLY A 1 117 ? 11.587 2.739 8.246 1.00 66.81 117 GLY A C 1
ATOM 949 O O . GLY A 1 117 ? 11.197 3.641 7.511 1.00 66.81 117 GLY A O 1
ATOM 950 N N . GLU A 1 118 ? 11.919 1.515 7.818 1.00 66.75 118 GLU A N 1
ATOM 951 C CA . GLU A 1 118 ? 12.294 1.156 6.444 1.00 66.75 118 GLU A CA 1
ATOM 952 C C . GLU A 1 118 ? 11.344 1.682 5.352 1.00 66.75 118 GLU A C 1
ATOM 954 O O . GLU A 1 118 ? 10.133 1.462 5.376 1.00 66.75 118 GLU A O 1
ATOM 959 N N . HIS A 1 119 ? 11.931 2.338 4.348 1.00 73.0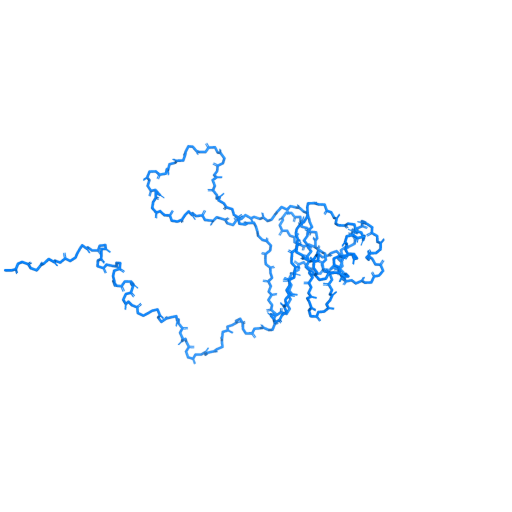0 119 HIS A N 1
ATOM 960 C CA . HIS A 1 119 ? 11.242 2.898 3.179 1.00 73.00 119 HIS A CA 1
ATOM 961 C C . HIS A 1 119 ? 10.905 1.848 2.111 1.00 73.00 119 HIS A C 1
ATOM 963 O O . HIS A 1 119 ? 10.614 2.184 0.965 1.00 73.00 119 HIS A O 1
ATOM 969 N N . THR A 1 120 ? 11.020 0.562 2.435 1.00 82.00 120 THR A N 1
ATOM 970 C CA . THR A 1 120 ? 10.846 -0.527 1.477 1.00 82.00 120 THR A CA 1
ATOM 971 C C . THR A 1 120 ? 9.581 -1.320 1.799 1.00 82.00 120 THR A C 1
ATOM 973 O O . THR A 1 120 ? 9.174 -1.506 2.949 1.00 82.00 120 THR A O 1
ATOM 976 N N . LEU A 1 121 ? 8.918 -1.765 0.737 1.00 88.06 121 LEU A N 1
ATOM 977 C CA . LEU A 1 121 ? 7.727 -2.603 0.791 1.00 88.06 121 LEU A CA 1
ATOM 978 C C . LEU A 1 121 ? 8.160 -4.036 0.496 1.00 88.06 121 LEU A C 1
ATOM 980 O O . LEU A 1 121 ? 8.071 -4.479 -0.647 1.00 88.06 121 LEU A O 1
ATOM 984 N N . ILE A 1 122 ? 8.714 -4.723 1.495 1.00 89.00 122 ILE A N 1
ATOM 985 C CA . ILE A 1 122 ? 9.235 -6.084 1.342 1.00 89.00 122 ILE A CA 1
ATOM 986 C C . ILE A 1 122 ? 8.364 -7.052 2.138 1.00 89.00 122 ILE A C 1
ATOM 988 O O . ILE A 1 122 ? 8.247 -6.929 3.355 1.00 89.00 122 ILE A O 1
ATOM 992 N N . PHE A 1 123 ? 7.803 -8.043 1.452 1.00 90.31 123 PHE A N 1
ATOM 993 C CA . PHE A 1 123 ? 6.878 -9.023 2.023 1.00 90.31 123 PHE A CA 1
ATOM 994 C C . PHE A 1 123 ? 7.274 -10.445 1.637 1.00 90.31 123 PHE A C 1
ATOM 996 O O . PHE A 1 123 ? 8.053 -10.636 0.702 1.00 90.31 123 PHE A O 1
ATOM 1003 N N . SER A 1 124 ? 6.753 -11.445 2.353 1.00 89.69 124 SER A N 1
ATOM 1004 C CA . SER A 1 124 ? 6.913 -12.844 1.946 1.00 89.69 124 SER A CA 1
ATOM 1005 C C . SER A 1 124 ? 6.263 -13.074 0.581 1.00 89.69 124 SER A C 1
ATOM 1007 O O . SER A 1 124 ? 5.176 -12.565 0.313 1.00 89.69 124 SER A O 1
ATOM 1009 N N . ARG A 1 125 ? 6.929 -13.845 -0.283 1.00 86.88 125 ARG A N 1
ATOM 1010 C CA . ARG A 1 125 ? 6.417 -14.197 -1.613 1.00 86.88 125 ARG A CA 1
ATOM 1011 C C . ARG A 1 125 ? 5.147 -15.048 -1.545 1.00 86.88 125 ARG A C 1
ATOM 1013 O O . ARG A 1 125 ? 4.305 -14.944 -2.429 1.00 86.88 125 ARG A O 1
ATOM 1020 N N . ASP A 1 126 ? 5.026 -15.876 -0.514 1.00 88.81 126 ASP A N 1
ATOM 1021 C CA . ASP A 1 126 ? 3.961 -16.872 -0.401 1.00 88.81 126 ASP A CA 1
ATOM 1022 C C . ASP A 1 126 ? 2.776 -16.368 0.454 1.00 88.81 126 ASP A C 1
ATOM 1024 O O . ASP A 1 126 ? 1.917 -17.155 0.845 1.00 88.81 126 ASP A O 1
ATOM 1028 N N . SER A 1 127 ? 2.713 -15.058 0.736 1.00 89.94 127 SER A N 1
ATOM 1029 C CA . SER A 1 127 ? 1.606 -14.435 1.469 1.00 89.94 127 SER A CA 1
ATOM 1030 C C . SER A 1 127 ? 0.629 -13.685 0.557 1.00 89.9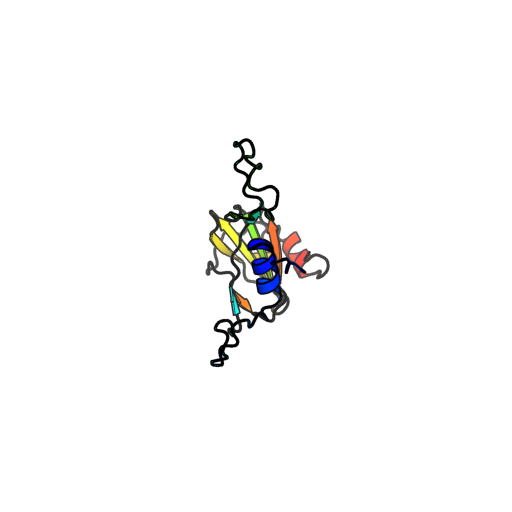4 127 SER A C 1
ATOM 1032 O O . SER A 1 127 ? 1.033 -12.991 -0.380 1.00 89.94 127 SER A O 1
ATOM 1034 N N . THR A 1 128 ? -0.666 -13.767 0.872 1.00 91.62 128 THR A N 1
ATOM 1035 C CA . THR A 1 128 ? -1.693 -12.895 0.293 1.00 91.62 128 THR A CA 1
ATOM 1036 C C . THR A 1 128 ? -1.580 -11.498 0.898 1.00 91.62 128 THR A C 1
ATOM 1038 O O . THR A 1 128 ? -1.666 -11.318 2.115 1.00 91.62 128 THR A O 1
ATOM 1041 N N . LEU A 1 129 ? -1.438 -10.488 0.040 1.00 92.62 129 LEU A N 1
ATOM 1042 C CA . LEU A 1 129 ? -1.411 -9.087 0.450 1.00 92.62 129 LEU A CA 1
ATOM 1043 C C . LEU A 1 129 ? -2.676 -8.374 -0.028 1.00 92.62 129 LEU A C 1
ATOM 1045 O O . LEU A 1 129 ? -2.969 -8.363 -1.225 1.00 92.62 129 LEU A O 1
ATOM 1049 N N . HIS A 1 130 ? -3.385 -7.718 0.888 1.00 92.19 130 HIS A N 1
ATOM 1050 C CA . HIS A 1 130 ? -4.456 -6.784 0.543 1.00 92.19 130 HIS A CA 1
ATOM 1051 C C . HIS A 1 130 ? -3.898 -5.368 0.554 1.00 92.19 130 HIS A C 1
ATOM 1053 O O . HIS A 1 130 ? -3.346 -4.921 1.560 1.00 92.19 130 HIS A O 1
ATOM 1059 N N . VAL A 1 131 ? -4.017 -4.667 -0.572 1.00 91.56 131 VAL A N 1
ATOM 1060 C CA . VAL A 1 131 ? -3.392 -3.358 -0.764 1.00 91.56 131 VAL A CA 1
ATOM 1061 C C . VAL A 1 131 ? -4.454 -2.316 -1.073 1.00 91.56 131 VAL A C 1
ATOM 1063 O O . VAL A 1 131 ? -5.236 -2.487 -2.005 1.00 91.56 131 VAL A O 1
ATOM 1066 N N . ALA A 1 132 ? -4.438 -1.211 -0.334 1.00 91.94 132 ALA A N 1
ATOM 1067 C CA . ALA A 1 132 ? -5.336 -0.083 -0.548 1.00 91.94 132 ALA A CA 1
ATOM 1068 C C . ALA A 1 132 ? -4.570 1.243 -0.556 1.00 91.94 132 ALA A C 1
ATOM 1070 O O . ALA A 1 132 ? -3.573 1.412 0.143 1.00 91.94 132 ALA A O 1
ATOM 1071 N N . TYR A 1 133 ? -5.056 2.201 -1.343 1.00 91.81 133 TYR A N 1
ATOM 1072 C CA . TYR A 1 133 ? -4.533 3.565 -1.393 1.00 91.81 133 TYR A CA 1
ATOM 1073 C C . TYR A 1 133 ? -5.610 4.555 -0.951 1.00 91.81 133 TYR A C 1
ATOM 1075 O O . TYR A 1 133 ? -6.772 4.420 -1.337 1.00 91.81 133 TYR A O 1
ATOM 1083 N N . ALA A 1 134 ? -5.212 5.573 -0.194 1.00 91.94 134 ALA A N 1
ATOM 1084 C CA . ALA A 1 134 ? -6.060 6.702 0.155 1.00 91.94 134 ALA A CA 1
ATOM 1085 C C . ALA A 1 134 ? -5.263 8.011 0.108 1.00 91.94 134 ALA A C 1
ATOM 1087 O O . ALA A 1 134 ? -4.104 8.062 0.508 1.00 91.94 134 ALA A O 1
ATOM 1088 N N . GLU A 1 135 ? -5.887 9.092 -0.361 1.00 91.88 135 GLU A N 1
ATOM 1089 C CA . GLU A 1 135 ? -5.262 10.426 -0.353 1.00 91.88 135 GLU A CA 1
ATOM 1090 C C . GLU A 1 135 ? -5.140 10.982 1.076 1.00 91.88 135 GLU A C 1
ATOM 1092 O O . GLU A 1 135 ? -4.236 11.759 1.373 1.00 91.88 135 GLU A O 1
ATOM 1097 N N . LEU A 1 136 ? -6.024 10.535 1.972 1.00 91.75 136 LEU A N 1
ATOM 1098 C CA . LEU A 1 136 ? -6.059 10.894 3.385 1.00 91.75 136 LEU A CA 1
ATOM 1099 C C . LEU A 1 136 ? -5.776 9.667 4.252 1.00 91.75 136 LEU A C 1
ATOM 1101 O O . LEU A 1 136 ? -6.157 8.549 3.904 1.00 91.75 136 LEU A O 1
ATOM 1105 N N . GLN 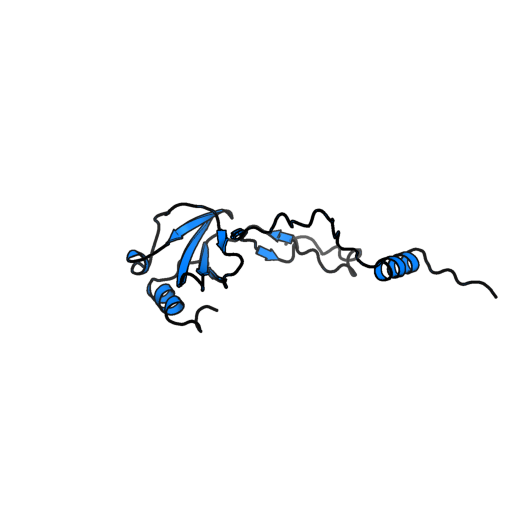A 1 137 ? -5.144 9.898 5.401 1.00 91.12 137 GLN A N 1
ATOM 1106 C CA . GLN A 1 137 ? -4.863 8.853 6.377 1.00 91.12 137 GLN A CA 1
ATOM 1107 C C . GLN A 1 137 ? -6.172 8.225 6.880 1.00 91.12 137 GLN A C 1
ATOM 1109 O O . GLN A 1 137 ? -7.124 8.930 7.215 1.00 91.12 137 GLN A O 1
ATOM 1114 N N . TRP A 1 138 ? -6.231 6.895 6.932 1.00 91.12 138 TRP A N 1
ATOM 1115 C CA . TRP A 1 138 ? -7.344 6.159 7.525 1.00 91.12 138 TRP A CA 1
ATOM 1116 C C . TRP A 1 138 ? -7.475 6.469 9.014 1.00 91.12 138 TRP A C 1
ATOM 1118 O O . TRP A 1 138 ? -6.487 6.554 9.737 1.00 91.12 138 TRP A O 1
ATOM 1128 N N . THR A 1 139 ? -8.707 6.572 9.497 1.00 89.81 139 THR A N 1
ATOM 1129 C CA . THR A 1 139 ? -8.973 6.684 10.935 1.00 89.81 139 THR A CA 1
ATOM 1130 C C . THR A 1 139 ? -8.648 5.375 11.654 1.00 89.81 139 THR A C 1
ATOM 1132 O O . THR A 1 139 ? -8.640 4.298 11.048 1.00 89.81 139 THR A O 1
ATOM 1135 N N . ALA A 1 140 ? -8.441 5.448 12.968 1.00 86.88 140 ALA A N 1
ATOM 1136 C CA . ALA A 1 140 ? -8.281 4.283 13.838 1.00 86.88 140 ALA A CA 1
ATOM 1137 C C . ALA A 1 140 ? -9.439 3.285 13.662 1.00 86.88 140 ALA A C 1
ATOM 1139 O O . ALA A 1 140 ? -9.229 2.080 13.519 1.00 86.88 140 ALA A O 1
ATOM 1140 N N . ALA A 1 141 ? -10.669 3.805 13.583 1.00 88.31 141 ALA A N 1
ATOM 1141 C CA . ALA A 1 141 ? -11.873 3.007 13.375 1.00 88.31 141 ALA A CA 1
ATOM 1142 C C . ALA A 1 141 ? -11.857 2.251 12.037 1.00 88.31 141 ALA A C 1
ATOM 1144 O O . ALA A 1 141 ? -12.225 1.076 11.995 1.00 88.31 141 ALA A O 1
ATOM 1145 N N . LYS A 1 142 ? -11.400 2.888 10.948 1.00 89.44 142 LYS A N 1
ATOM 1146 C CA . LYS A 1 142 ? -11.289 2.223 9.643 1.00 89.44 142 LYS A CA 1
ATOM 1147 C C . LYS A 1 142 ? -10.228 1.126 9.679 1.00 89.44 142 LYS A C 1
ATOM 1149 O O . LYS A 1 142 ? -10.508 0.021 9.225 1.00 89.44 142 LYS A O 1
ATOM 1154 N N . CYS A 1 143 ? -9.061 1.394 10.264 1.00 88.25 143 CYS A N 1
ATOM 1155 C CA . CYS A 1 143 ? -8.007 0.391 10.431 1.00 88.25 143 CYS A CA 1
ATOM 1156 C C . CYS A 1 143 ? -8.503 -0.825 11.232 1.00 88.25 143 CYS A C 1
ATOM 1158 O O . CYS A 1 143 ? -8.337 -1.961 10.790 1.00 88.25 143 CYS A O 1
ATOM 1160 N N . ALA A 1 144 ? -9.170 -0.594 12.367 1.00 86.81 144 ALA A N 1
ATOM 1161 C CA . ALA A 1 144 ? -9.721 -1.657 13.208 1.00 86.81 144 ALA A CA 1
ATOM 1162 C C . ALA A 1 144 ? -10.800 -2.478 12.483 1.00 86.81 144 ALA A C 1
ATOM 1164 O O . ALA A 1 144 ? -10.805 -3.705 12.562 1.00 86.81 144 ALA A O 1
ATOM 1165 N N . HIS A 1 145 ? -11.688 -1.812 11.743 1.00 88.69 145 HIS A N 1
ATOM 1166 C CA . HIS A 1 145 ? -12.749 -2.471 10.988 1.00 88.69 145 HIS A CA 1
ATOM 1167 C C . HIS A 1 145 ? -12.195 -3.397 9.895 1.00 88.69 145 HIS A C 1
ATOM 1169 O O . HIS A 1 145 ? -12.598 -4.554 9.809 1.00 88.69 145 HIS A O 1
ATOM 1175 N N . VAL A 1 146 ? -11.220 -2.923 9.115 1.00 88.94 146 VAL A N 1
ATOM 1176 C CA . VAL A 1 146 ? -10.611 -3.702 8.024 1.00 88.94 146 VAL A CA 1
ATOM 1177 C C . VAL A 1 146 ? -9.767 -4.873 8.555 1.00 88.94 146 VAL A C 1
ATOM 1179 O O . VAL A 1 146 ? -9.727 -5.951 7.957 1.00 88.94 146 VAL A O 1
ATOM 1182 N N . LEU A 1 147 ? -9.113 -4.705 9.707 1.00 86.75 147 LEU A N 1
ATOM 1183 C CA . LEU A 1 147 ? -8.421 -5.809 10.377 1.00 86.75 147 LEU A CA 1
ATOM 1184 C C . LEU A 1 147 ? -9.405 -6.875 10.884 1.00 86.75 147 LEU A C 1
ATOM 1186 O O . LEU A 1 147 ? -9.154 -8.070 10.706 1.00 86.75 147 LEU A O 1
ATOM 1190 N N . GLY A 1 148 ? -10.531 -6.445 11.464 1.00 85.56 148 GLY A N 1
ATOM 1191 C CA . GLY A 1 148 ? -11.551 -7.316 12.051 1.00 85.56 148 GLY A CA 1
ATOM 1192 C C . GLY A 1 148 ? -12.471 -8.021 11.049 1.00 85.56 148 GLY A C 1
ATOM 1193 O O . GLY A 1 148 ? -13.100 -9.012 11.411 1.00 85.56 148 GLY A O 1
ATOM 1194 N N . SER A 1 149 ? -12.546 -7.551 9.803 1.00 86.44 149 SER A N 1
ATOM 1195 C CA . SER A 1 149 ? -13.409 -8.123 8.768 1.00 86.44 149 SER A CA 1
ATOM 1196 C C . SER A 1 149 ? -12.623 -8.420 7.499 1.00 86.44 149 SER A C 1
ATOM 1198 O O . SER A 1 149 ? -12.227 -7.517 6.767 1.00 86.44 149 SER A O 1
ATOM 1200 N N . ALA A 1 150 ? -12.431 -9.709 7.199 1.00 83.38 150 ALA A N 1
ATOM 1201 C CA . ALA A 1 150 ? -11.790 -10.139 5.955 1.00 83.38 150 ALA A CA 1
ATOM 1202 C C . ALA A 1 150 ? -12.557 -9.669 4.705 1.00 83.38 150 ALA A C 1
ATOM 1204 O O . ALA A 1 150 ? -11.947 -9.419 3.669 1.00 83.38 150 ALA A O 1
ATOM 1205 N N . ALA A 1 151 ? -13.879 -9.506 4.826 1.00 85.31 151 ALA A N 1
ATOM 1206 C CA . ALA A 1 151 ? -14.742 -9.012 3.761 1.00 85.31 151 ALA A CA 1
ATOM 1207 C C . ALA A 1 151 ? -14.617 -7.497 3.517 1.00 85.31 151 ALA A C 1
ATOM 1209 O O . ALA A 1 151 ? -15.102 -7.009 2.512 1.00 85.31 151 ALA A O 1
ATOM 1210 N N . ASP A 1 152 ? -13.974 -6.741 4.406 1.00 84.69 152 ASP A N 1
ATOM 1211 C CA . ASP A 1 152 ? -13.820 -5.289 4.245 1.00 84.69 152 ASP A CA 1
ATOM 1212 C C . ASP A 1 152 ? -12.377 -4.894 3.882 1.00 84.69 152 ASP A C 1
ATOM 1214 O O . ASP A 1 152 ? -12.017 -3.714 3.913 1.00 84.69 152 ASP A O 1
ATOM 1218 N N . ARG A 1 153 ? -11.535 -5.882 3.532 1.00 79.56 153 ARG A N 1
ATOM 1219 C CA . ARG A 1 153 ? -10.1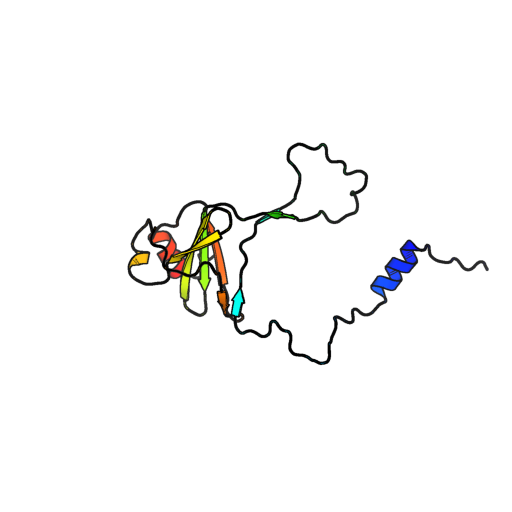42 -5.705 3.070 1.00 79.56 153 ARG A CA 1
ATOM 1220 C C . ARG A 1 153 ? -10.023 -5.337 1.587 1.00 79.56 153 ARG A C 1
ATOM 1222 O O . ARG A 1 153 ? -8.898 -5.171 1.115 1.00 79.56 153 ARG A O 1
ATOM 1229 N N . PHE A 1 154 ? -11.142 -5.221 0.870 1.00 61.84 154 PHE A N 1
ATOM 1230 C CA . PHE A 1 154 ? -11.221 -4.927 -0.564 1.00 61.84 154 PHE A CA 1
ATOM 1231 C C . PHE A 1 154 ? -12.033 -3.667 -0.876 1.00 61.84 154 PHE A C 1
ATOM 1233 O O . PHE A 1 154 ? -12.969 -3.345 -0.112 1.00 61.84 154 PHE A O 1
#